Protein AF-A0A418IL84-F1 (afdb_monomer)

Solvent-accessible surface area (backbone atoms only — not comparable to full-atom values): 7976 Å² total; per-residue (Å²): 134,84,66,69,69,65,54,56,57,48,51,52,50,50,47,52,52,49,53,52,53,45,47,75,72,36,57,63,71,59,41,53,52,53,54,52,52,52,50,52,51,52,51,53,50,51,52,53,51,47,50,51,53,39,57,48,45,61,72,68,58,70,90,86,62,67,54,71,87,34,66,61,56,52,41,50,49,52,46,51,53,51,51,50,53,54,47,50,55,48,51,51,50,50,40,68,74,74,40,63,72,69,61,28,54,53,52,50,53,52,51,51,54,54,49,52,57,50,49,58,56,50,50,68,61,45,82,59,36,55,61,64,70,53,57,71,72,66,79,120

Secondary structure (DSSP, 8-state):
---HHHHHHHHHHHHHHHHHHHHHHS-HHHHHHHHHHHHHHHHHHHHHHHHHHHHHHHHH--TTS--SS-HHHHHHHHHHHHHHHHHHHHHHHHHHHH--THHHHHHHHHHHHHHHHHHHHHHHHHTT-THHHHHGGG--

Foldseek 3Di:
DPDPVVVVVVVVVVVVVVLVVCCVVDDLVVSLVVVVVVLVVVLVVQLVVLVVVLVVCLVPPDQPFDALPHSNVVSVLVSVVVNVVSVLVVQLVCLVSPPDDPVSVVSNVVSVVVVVVVVVVSVVSVVRGCPVVVVVVPPD

Structure (mmCIF, N/CA/C/O backbone):
data_AF-A0A418IL84-F1
#
_entry.id   AF-A0A418IL84-F1
#
loop_
_atom_site.group_PDB
_atom_site.id
_atom_site.type_symbol
_atom_site.label_atom_id
_atom_site.label_alt_id
_atom_site.label_comp_id
_atom_site.label_asym_id
_atom_site.label_entity_id
_atom_site.label_seq_id
_atom_site.pdbx_PDB_ins_code
_atom_site.Cartn_x
_atom_site.Cartn_y
_atom_site.Cartn_z
_atom_site.occupancy
_atom_site.B_iso_or_equiv
_atom_site.auth_seq_id
_atom_site.auth_comp_id
_atom_site.auth_asym_id
_atom_site.auth_atom_id
_atom_site.pdbx_PDB_model_num
ATOM 1 N N . MET A 1 1 ? 25.074 -20.571 20.897 1.00 36.19 1 MET A N 1
ATOM 2 C CA . MET A 1 1 ? 24.800 -19.418 20.010 1.00 36.19 1 MET A CA 1
ATOM 3 C C . MET A 1 1 ? 23.299 -19.147 20.048 1.00 36.19 1 MET A C 1
ATOM 5 O O . MET A 1 1 ? 22.545 -20.072 19.782 1.00 36.19 1 MET A O 1
ATOM 9 N N . LYS A 1 2 ? 22.850 -17.960 20.490 1.00 38.78 2 LYS A N 1
ATOM 10 C CA . LYS A 1 2 ? 21.417 -17.601 20.496 1.00 38.78 2 LYS A CA 1
ATOM 11 C C . LYS A 1 2 ? 20.989 -17.321 19.056 1.00 38.78 2 LYS A C 1
ATOM 13 O O . LYS A 1 2 ? 21.587 -16.461 18.418 1.00 38.78 2 LYS A O 1
ATOM 18 N N . ASN A 1 3 ? 20.002 -18.068 18.567 1.00 42.88 3 ASN A N 1
ATOM 19 C CA . ASN A 1 3 ? 19.430 -17.892 17.237 1.00 42.88 3 ASN A CA 1
ATOM 20 C C . ASN A 1 3 ? 18.850 -16.460 17.113 1.00 42.88 3 ASN A C 1
ATOM 22 O O . ASN A 1 3 ? 17.949 -16.123 17.889 1.00 42.88 3 ASN A O 1
ATOM 26 N N . PRO A 1 4 ? 19.358 -15.611 16.200 1.00 53.22 4 PRO A N 1
ATOM 27 C CA . PRO A 1 4 ? 18.881 -14.238 16.028 1.00 53.22 4 PRO A CA 1
ATOM 28 C C . PRO A 1 4 ? 17.426 -14.157 15.536 1.00 53.22 4 PRO A C 1
ATOM 30 O O . PRO A 1 4 ? 16.764 -13.150 15.780 1.00 53.22 4 PRO A O 1
ATOM 33 N N . GLU A 1 5 ? 16.882 -15.221 14.938 1.00 52.09 5 GLU A N 1
ATOM 34 C CA . GLU A 1 5 ? 15.497 -15.244 14.446 1.00 52.09 5 GLU A CA 1
ATOM 35 C C . GLU A 1 5 ? 14.453 -15.296 15.573 1.00 52.09 5 GLU A C 1
ATOM 37 O O . GLU A 1 5 ? 13.378 -14.708 15.463 1.00 52.09 5 GLU A O 1
ATOM 42 N N . ALA A 1 6 ? 14.785 -15.919 16.709 1.00 51.28 6 ALA A N 1
ATOM 43 C CA . ALA A 1 6 ? 13.884 -15.984 17.862 1.00 51.28 6 ALA A CA 1
ATOM 44 C C . ALA A 1 6 ? 13.701 -14.613 18.543 1.00 51.28 6 ALA A C 1
ATOM 46 O O . ALA A 1 6 ? 12.656 -14.343 19.135 1.00 51.28 6 ALA A O 1
ATOM 47 N N . ASN A 1 7 ? 14.704 -13.735 18.443 1.00 49.62 7 ASN A N 1
ATOM 48 C CA . ASN A 1 7 ? 14.674 -12.399 19.038 1.00 49.62 7 ASN A CA 1
ATOM 49 C C . ASN A 1 7 ? 13.747 -11.447 18.267 1.00 49.62 7 ASN A C 1
ATOM 51 O O . ASN A 1 7 ? 13.010 -10.682 18.886 1.00 49.62 7 ASN A O 1
ATOM 55 N N . ASN A 1 8 ? 13.734 -11.528 16.932 1.00 54.75 8 ASN A N 1
ATOM 56 C CA . ASN A 1 8 ? 12.923 -10.648 16.083 1.00 54.75 8 ASN A CA 1
ATOM 57 C C . ASN A 1 8 ? 11.421 -10.889 16.263 1.00 54.75 8 ASN A C 1
ATOM 59 O O . ASN A 1 8 ? 10.659 -9.935 16.396 1.00 54.75 8 ASN A O 1
ATOM 63 N N . ASN A 1 9 ? 10.994 -12.152 16.356 1.00 54.34 9 ASN A N 1
ATOM 64 C CA . ASN A 1 9 ? 9.588 -12.473 16.618 1.00 54.34 9 ASN A CA 1
ATOM 65 C C . ASN A 1 9 ? 9.162 -12.036 18.024 1.00 54.34 9 ASN A C 1
ATOM 67 O O . ASN A 1 9 ? 8.069 -11.504 18.203 1.00 54.34 9 ASN A O 1
ATOM 71 N N . PHE A 1 10 ? 10.037 -12.188 19.021 1.00 56.00 10 PHE A N 1
ATOM 72 C CA . PHE A 1 10 ? 9.742 -11.770 20.390 1.00 56.00 10 PHE A CA 1
ATOM 73 C C . PHE A 1 10 ? 9.667 -10.243 20.527 1.00 56.00 10 PHE A C 1
ATOM 75 O O . PHE A 1 10 ? 8.778 -9.736 21.198 1.00 56.00 10 PHE A O 1
ATOM 82 N N . THR A 1 11 ? 10.534 -9.487 19.849 1.00 60.97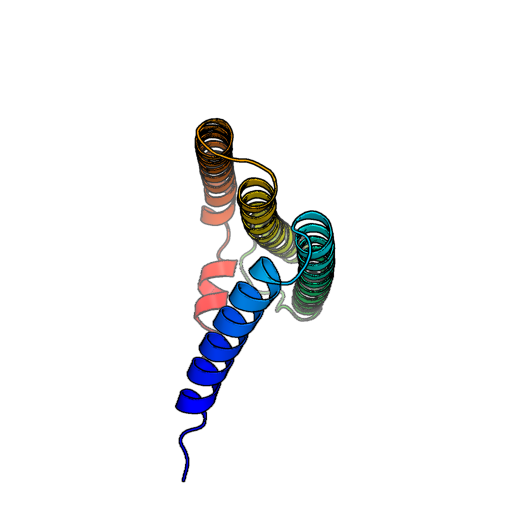 11 THR A N 1
ATOM 83 C CA . THR A 1 11 ? 10.466 -8.013 19.830 1.00 60.97 11 THR A CA 1
ATOM 84 C C . THR A 1 11 ? 9.261 -7.488 19.052 1.00 60.97 11 THR A C 1
ATOM 86 O O . THR A 1 11 ? 8.657 -6.503 19.476 1.00 60.97 11 THR A O 1
ATOM 89 N N . LEU A 1 12 ? 8.840 -8.154 17.972 1.00 56.94 12 LEU A N 1
ATOM 90 C CA . LEU A 1 12 ? 7.595 -7.836 17.260 1.00 56.94 12 LEU A CA 1
ATOM 91 C C . LEU A 1 12 ? 6.358 -8.072 18.135 1.00 56.94 12 LEU A C 1
ATOM 93 O O . LEU A 1 12 ? 5.469 -7.226 18.191 1.00 56.94 12 LEU A O 1
ATOM 97 N N . VAL A 1 13 ? 6.323 -9.184 18.871 1.00 60.34 13 VAL A N 1
ATOM 98 C CA . VAL A 1 13 ? 5.230 -9.506 19.801 1.00 60.34 13 VAL A CA 1
ATOM 99 C C . VAL A 1 13 ? 5.231 -8.557 21.004 1.00 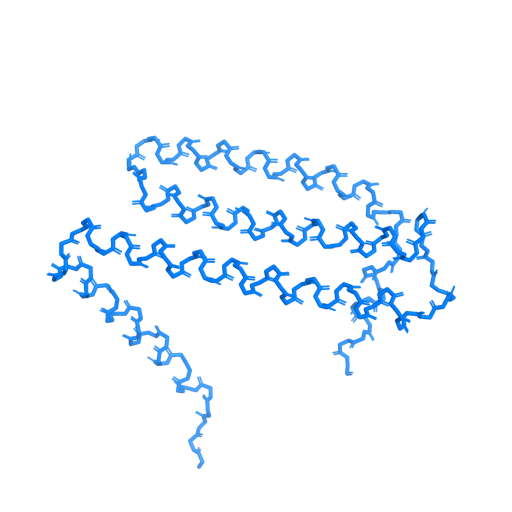60.34 13 VAL A C 1
ATOM 101 O O . VAL A 1 13 ? 4.199 -7.999 21.360 1.00 60.34 13 VAL A O 1
ATOM 104 N N . VAL A 1 14 ? 6.392 -8.292 21.604 1.00 64.50 14 VAL A N 1
ATOM 105 C CA . VAL A 1 14 ? 6.512 -7.363 22.738 1.00 64.50 14 VAL A CA 1
ATOM 106 C C . VAL A 1 14 ? 6.165 -5.935 22.323 1.00 64.50 14 VAL A C 1
ATOM 108 O O . VAL A 1 14 ? 5.471 -5.248 23.067 1.00 64.50 14 VAL A O 1
ATOM 111 N N . SER A 1 15 ? 6.582 -5.480 21.140 1.00 61.56 15 SER A N 1
ATOM 112 C CA . SER A 1 15 ? 6.215 -4.148 20.648 1.00 61.56 15 SER A CA 1
ATOM 113 C C . SER A 1 15 ? 4.718 -4.050 20.368 1.00 61.56 15 SER A C 1
ATOM 115 O O . SER A 1 15 ? 4.100 -3.097 20.826 1.00 61.56 15 SER A O 1
ATOM 117 N N . SER A 1 16 ? 4.102 -5.045 19.724 1.00 59.81 16 SER A N 1
ATOM 118 C CA . SER A 1 16 ? 2.651 -5.048 19.473 1.00 59.81 16 SER A CA 1
ATOM 119 C C . SER A 1 16 ? 1.820 -5.095 20.762 1.00 59.81 16 SER A C 1
ATOM 121 O O . SER A 1 16 ? 0.861 -4.335 20.881 1.00 59.81 16 SER A O 1
ATOM 123 N N . ILE A 1 17 ? 2.232 -5.873 21.769 1.00 61.34 17 ILE A N 1
ATOM 124 C CA . ILE A 1 17 ? 1.609 -5.867 23.106 1.00 61.34 17 ILE A CA 1
ATOM 125 C C . ILE A 1 17 ? 1.806 -4.511 23.794 1.00 61.34 17 ILE A C 1
ATOM 127 O O . ILE A 1 17 ? 0.868 -3.966 24.368 1.00 61.34 17 ILE A O 1
ATOM 131 N N . THR A 1 18 ? 3.001 -3.923 23.700 1.00 62.06 18 THR A N 1
ATOM 132 C CA . THR A 1 18 ? 3.285 -2.608 24.292 1.00 62.06 18 THR A CA 1
ATOM 133 C C . THR A 1 18 ? 2.448 -1.514 23.632 1.00 62.06 18 THR A C 1
ATOM 135 O O . THR A 1 18 ? 1.900 -0.677 24.336 1.00 62.06 18 THR A O 1
ATOM 138 N N . PHE A 1 19 ? 2.279 -1.541 22.306 1.00 62.00 19 PHE A N 1
ATOM 139 C CA . PHE A 1 19 ? 1.423 -0.604 21.572 1.00 62.00 19 PHE A CA 1
ATOM 140 C C . PHE A 1 19 ? -0.066 -0.797 21.869 1.00 62.00 19 PHE A C 1
ATOM 142 O O . PHE A 1 19 ? -0.792 0.195 21.903 1.00 62.00 19 PHE A O 1
ATOM 149 N N . ALA A 1 20 ? -0.514 -2.033 22.102 1.00 62.53 20 ALA A N 1
ATOM 150 C CA . ALA A 1 20 ? -1.882 -2.315 22.527 1.00 62.53 20 ALA A CA 1
ATOM 151 C C . ALA A 1 20 ? -2.147 -1.770 23.939 1.00 62.53 20 ALA A C 1
ATOM 153 O O . ALA A 1 20 ? -3.127 -1.067 24.152 1.00 62.53 20 ALA A O 1
ATOM 154 N N . ILE A 1 21 ? -1.223 -1.991 24.879 1.00 60.09 21 ILE A N 1
ATOM 155 C CA . ILE A 1 21 ? -1.320 -1.453 26.244 1.00 60.09 21 ILE A CA 1
ATOM 156 C C . ILE A 1 21 ? -1.230 0.081 26.238 1.00 60.09 21 ILE A C 1
ATOM 158 O O . ILE A 1 21 ? -1.973 0.750 26.952 1.00 60.09 21 ILE A O 1
ATOM 162 N N . LEU A 1 22 ? -0.364 0.667 25.403 1.00 58.41 22 LEU A N 1
ATOM 163 C CA . LEU A 1 22 ? -0.285 2.121 25.251 1.00 58.41 22 LEU A CA 1
ATOM 164 C C . LEU A 1 22 ? -1.589 2.703 24.689 1.00 58.41 22 LEU A C 1
ATOM 166 O O . LEU A 1 22 ? -1.943 3.812 25.063 1.00 58.41 22 LEU A O 1
ATOM 170 N N . SER A 1 23 ? -2.301 1.969 23.828 1.00 58.78 23 SER A N 1
ATOM 171 C CA . SER A 1 23 ? -3.613 2.378 23.305 1.00 58.78 23 SER A CA 1
ATOM 172 C C . SER A 1 23 ? -4.689 2.465 24.384 1.00 58.78 23 SER A C 1
ATOM 174 O O . SER A 1 23 ? -5.609 3.264 24.234 1.00 58.78 23 SER A O 1
ATOM 176 N N . ASP A 1 24 ? -4.592 1.649 25.435 1.00 61.66 24 ASP A N 1
ATOM 177 C CA . ASP A 1 24 ? -5.544 1.660 26.552 1.00 61.66 24 ASP A CA 1
ATOM 178 C C . ASP A 1 24 ? -5.197 2.727 27.605 1.00 61.66 24 ASP A C 1
ATOM 180 O O . ASP A 1 24 ? -6.079 3.213 28.311 1.00 61.66 24 ASP A O 1
ATOM 184 N N . ILE A 1 25 ? -3.919 3.108 27.719 1.00 61.25 25 ILE A N 1
ATOM 185 C CA . ILE A 1 25 ? -3.433 4.097 28.702 1.00 61.25 25 ILE A CA 1
ATOM 186 C C . ILE A 1 25 ? -3.465 5.524 28.141 1.00 61.25 25 ILE A C 1
ATOM 188 O O . ILE A 1 25 ? -3.708 6.487 28.870 1.00 61.25 25 ILE A O 1
ATOM 192 N N . VAL A 1 26 ? -3.170 5.678 26.852 1.00 60.03 26 VAL A N 1
ATOM 193 C CA . VAL A 1 26 ? -3.139 6.971 26.169 1.00 60.03 26 VAL A CA 1
ATOM 194 C C . VAL A 1 26 ? -4.538 7.287 25.668 1.00 60.03 26 VAL A C 1
ATOM 196 O O . VAL A 1 26 ? -5.196 6.434 25.081 1.00 60.03 26 VAL A O 1
ATOM 199 N N . ASP A 1 27 ? -4.979 8.534 25.860 1.00 73.12 27 ASP A N 1
ATOM 200 C CA . ASP A 1 27 ? -6.235 9.022 25.291 1.00 73.12 27 ASP A CA 1
ATOM 201 C C . ASP A 1 2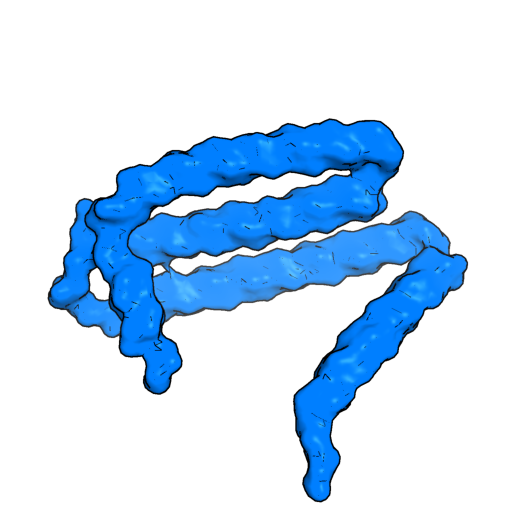7 ? -6.335 8.598 23.817 1.00 73.12 27 ASP A C 1
ATOM 203 O O . ASP A 1 27 ? -5.423 8.863 23.023 1.00 73.12 27 ASP A O 1
ATOM 207 N N . LYS A 1 28 ? -7.439 7.932 23.459 1.00 71.38 28 LYS A N 1
ATOM 208 C CA . LYS A 1 28 ? -7.687 7.384 22.120 1.00 71.38 28 LYS A CA 1
ATOM 209 C C . LYS A 1 28 ? -7.383 8.410 21.025 1.00 71.38 28 LYS A C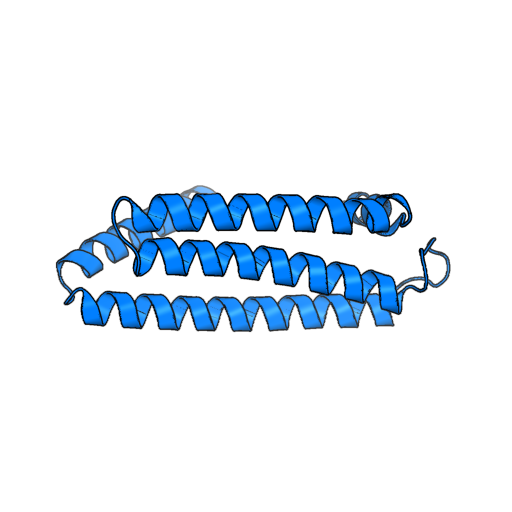 1
ATOM 211 O O . LYS A 1 28 ? -6.838 8.059 19.983 1.00 71.38 28 LYS A O 1
ATOM 216 N N . GLN A 1 29 ? -7.654 9.692 21.270 1.00 74.56 29 GLN A N 1
ATOM 217 C CA . GLN A 1 29 ? -7.376 10.758 20.315 1.00 74.56 29 GLN A CA 1
ATOM 218 C C . GLN A 1 29 ? -5.873 11.029 20.126 1.00 74.56 29 GLN A C 1
ATOM 220 O O . GLN A 1 29 ? -5.430 11.321 19.013 1.00 74.56 29 GLN A O 1
ATOM 225 N N . ILE A 1 30 ? -5.079 10.953 21.195 1.00 78.88 30 ILE A N 1
ATOM 226 C CA . ILE A 1 30 ? -3.621 11.125 21.153 1.00 78.88 30 ILE A CA 1
ATOM 227 C C . ILE A 1 30 ? -2.976 9.897 20.507 1.00 78.88 30 ILE A C 1
ATOM 229 O O . ILE A 1 30 ? -2.121 10.049 19.634 1.00 78.88 30 ILE A O 1
ATOM 233 N N . TYR A 1 31 ? -3.433 8.697 20.869 1.00 77.31 31 TYR A N 1
ATOM 234 C CA . TYR A 1 31 ? -2.956 7.447 20.284 1.00 77.31 31 TYR A CA 1
ATOM 235 C C . TYR A 1 31 ? -3.156 7.424 18.763 1.00 77.31 31 TYR A C 1
ATOM 237 O O . TYR A 1 31 ? -2.196 7.230 18.018 1.00 77.31 31 TYR A O 1
ATOM 245 N N . THR A 1 32 ? -4.366 7.735 18.284 1.00 79.88 32 THR A N 1
ATOM 246 C CA . THR A 1 32 ? -4.665 7.817 16.847 1.00 79.88 32 THR A CA 1
ATOM 247 C C . THR A 1 32 ? -3.779 8.837 16.126 1.00 79.88 32 THR A C 1
ATOM 249 O O . THR A 1 32 ? -3.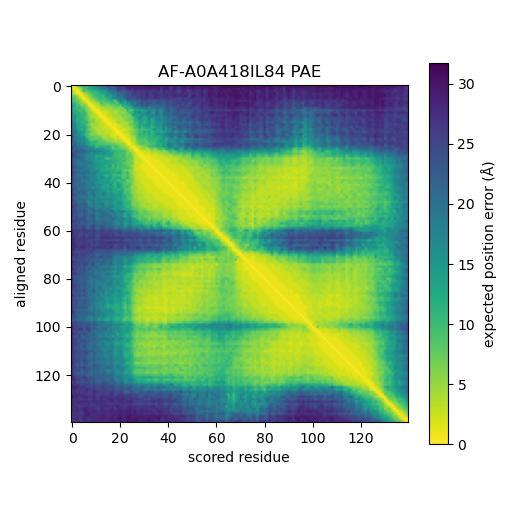291 8.563 15.033 1.00 79.88 32 THR A O 1
ATOM 252 N N . LYS A 1 33 ? -3.504 10.001 16.732 1.00 83.31 33 LYS A N 1
ATOM 253 C CA . LYS A 1 33 ? -2.609 11.015 16.141 1.00 83.31 33 LYS A CA 1
ATOM 254 C C . LYS A 1 33 ? -1.171 10.511 16.002 1.00 83.31 33 LYS A C 1
ATOM 256 O O . LYS A 1 33 ? -0.558 10.728 14.958 1.00 83.31 33 LYS A O 1
ATOM 261 N N . ILE A 1 34 ? -0.643 9.836 17.025 1.00 86.06 34 ILE A N 1
ATOM 262 C CA . ILE A 1 34 ? 0.708 9.256 17.000 1.00 86.06 34 ILE A CA 1
ATOM 263 C C . ILE A 1 34 ? 0.790 8.157 15.937 1.00 86.06 34 ILE A C 1
ATOM 265 O O . ILE A 1 34 ? 1.713 8.156 15.125 1.00 86.06 34 ILE A O 1
ATOM 269 N N . LEU A 1 35 ? -0.199 7.263 15.899 1.00 83.88 35 LEU A N 1
ATOM 270 C CA . LEU A 1 35 ? -0.267 6.167 14.935 1.00 83.88 35 LEU A CA 1
ATOM 271 C C . LEU A 1 35 ? -0.298 6.695 13.488 1.00 83.88 35 LEU A C 1
ATOM 273 O O . LEU A 1 35 ? 0.457 6.229 12.636 1.00 83.88 35 LEU A O 1
ATOM 277 N N . THR A 1 36 ? -1.099 7.731 13.225 1.00 87.25 36 THR A N 1
ATOM 278 C CA . THR A 1 36 ? -1.156 8.404 11.920 1.00 87.25 36 THR A CA 1
ATOM 279 C C . THR A 1 36 ? 0.174 9.057 11.546 1.00 87.25 36 THR A C 1
ATOM 281 O O . THR A 1 36 ? 0.617 8.926 10.405 1.00 87.25 36 THR A O 1
ATOM 284 N N . ALA A 1 37 ? 0.854 9.716 12.488 1.00 87.69 37 ALA A N 1
ATOM 285 C CA . ALA A 1 37 ? 2.167 10.310 12.234 1.00 87.69 37 ALA A CA 1
ATOM 286 C C . ALA A 1 37 ? 3.222 9.249 11.871 1.00 87.69 37 ALA A C 1
ATOM 288 O O . ALA A 1 37 ? 3.993 9.443 10.929 1.00 87.69 37 ALA A O 1
ATOM 289 N N . ILE A 1 38 ? 3.218 8.107 12.568 1.00 88.75 38 ILE A N 1
ATOM 290 C CA . ILE A 1 38 ? 4.090 6.968 12.255 1.00 88.75 38 ILE A CA 1
ATOM 291 C C . ILE A 1 38 ? 3.785 6.442 10.850 1.00 88.75 38 ILE A C 1
ATOM 293 O O . ILE A 1 38 ? 4.709 6.245 10.063 1.00 88.75 38 ILE A O 1
ATOM 297 N N . MET A 1 39 ? 2.509 6.269 10.498 1.00 88.50 39 MET A N 1
ATOM 298 C CA . MET A 1 39 ? 2.134 5.760 9.179 1.00 88.50 39 MET A CA 1
ATOM 299 C C . MET A 1 39 ? 2.563 6.698 8.045 1.00 88.50 39 MET A C 1
ATOM 301 O O . MET A 1 39 ? 3.074 6.241 7.023 1.00 88.50 39 MET A O 1
ATOM 305 N N . ILE A 1 40 ? 2.427 8.014 8.234 1.00 88.88 40 ILE A N 1
ATOM 306 C CA . ILE A 1 40 ? 2.908 9.014 7.269 1.00 88.88 40 ILE A CA 1
ATOM 307 C C . ILE A 1 40 ? 4.430 8.912 7.099 1.00 88.88 40 ILE A C 1
ATOM 309 O O . ILE A 1 40 ? 4.922 8.926 5.971 1.00 88.88 40 ILE A O 1
ATOM 313 N N . LEU A 1 41 ? 5.186 8.760 8.192 1.00 89.81 41 LEU A N 1
ATOM 314 C CA . LEU A 1 41 ? 6.638 8.572 8.123 1.00 89.81 41 LEU A CA 1
ATOM 315 C C . LEU A 1 41 ? 7.019 7.295 7.364 1.00 89.81 41 LEU A C 1
ATOM 317 O O . LEU A 1 41 ? 7.916 7.331 6.519 1.00 89.81 41 LEU A O 1
ATOM 321 N N . VAL A 1 42 ? 6.322 6.186 7.622 1.00 87.81 42 VAL A N 1
ATOM 322 C CA . VAL A 1 42 ? 6.534 4.913 6.917 1.00 87.81 42 VAL A CA 1
ATOM 323 C C . VAL A 1 42 ? 6.244 5.066 5.423 1.00 87.81 42 VAL A C 1
ATOM 325 O O . VAL A 1 42 ? 7.059 4.645 4.603 1.00 87.81 42 VAL A O 1
ATOM 328 N N . LEU A 1 43 ? 5.145 5.728 5.053 1.0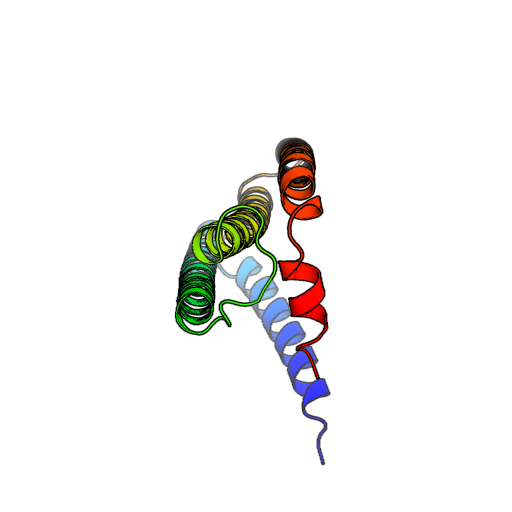0 87.44 43 LEU A N 1
ATOM 329 C CA . LEU A 1 43 ? 4.804 6.016 3.657 1.00 87.44 43 LEU A CA 1
ATOM 330 C C . LEU A 1 43 ? 5.896 6.821 2.952 1.00 87.44 43 LEU A C 1
ATOM 332 O O . LEU A 1 43 ? 6.346 6.432 1.875 1.00 87.44 43 LEU A O 1
ATOM 336 N N . ILE A 1 44 ? 6.362 7.911 3.569 1.00 87.44 44 ILE A N 1
ATOM 337 C CA . ILE A 1 44 ? 7.432 8.749 3.010 1.00 87.44 44 ILE A CA 1
ATOM 338 C C . ILE A 1 44 ? 8.702 7.918 2.802 1.00 87.44 44 ILE A C 1
ATOM 340 O O . ILE A 1 44 ? 9.309 7.966 1.730 1.00 87.44 44 ILE A O 1
ATOM 344 N N . PHE A 1 45 ? 9.090 7.122 3.799 1.00 87.81 45 PHE A N 1
ATOM 345 C CA . PHE A 1 45 ? 10.269 6.264 3.715 1.00 87.81 45 PHE A CA 1
ATOM 346 C C . PHE A 1 45 ? 10.171 5.258 2.560 1.00 87.81 45 PHE A C 1
ATOM 348 O O . PHE A 1 45 ? 11.111 5.125 1.772 1.00 87.81 45 PHE A O 1
ATOM 355 N N . VAL A 1 46 ? 9.027 4.583 2.425 1.00 86.31 46 VAL A N 1
ATOM 356 C CA . VAL A 1 46 ? 8.792 3.597 1.364 1.00 86.31 46 VAL A CA 1
ATOM 357 C C . VAL A 1 46 ? 8.810 4.246 -0.021 1.00 86.31 46 VAL A C 1
ATOM 359 O O . VAL A 1 46 ? 9.445 3.711 -0.931 1.00 86.31 46 VAL A O 1
ATOM 362 N N . ILE A 1 47 ? 8.191 5.421 -0.182 1.00 86.50 47 ILE A N 1
ATOM 363 C CA . ILE A 1 47 ? 8.205 6.168 -1.448 1.00 86.50 47 ILE A CA 1
ATOM 364 C C . ILE A 1 47 ? 9.641 6.529 -1.840 1.00 86.50 47 ILE A C 1
ATOM 366 O O . ILE A 1 47 ? 10.049 6.273 -2.972 1.00 86.50 47 ILE A O 1
ATOM 370 N N . ILE A 1 48 ? 10.437 7.068 -0.908 1.00 85.94 48 ILE A N 1
ATOM 371 C CA . ILE A 1 48 ? 11.838 7.432 -1.172 1.00 85.94 48 ILE A CA 1
ATOM 372 C C . ILE A 1 48 ? 12.665 6.195 -1.537 1.00 85.94 48 ILE A C 1
ATOM 374 O O . ILE A 1 48 ? 13.467 6.244 -2.473 1.00 85.94 48 ILE A O 1
ATOM 378 N N . ARG A 1 49 ? 12.481 5.081 -0.817 1.00 82.50 49 ARG A N 1
ATOM 379 C CA . ARG A 1 49 ? 13.183 3.820 -1.088 1.00 82.50 49 ARG A CA 1
ATOM 380 C C . ARG A 1 49 ? 12.870 3.299 -2.492 1.00 82.50 49 ARG A C 1
ATOM 382 O O . ARG A 1 49 ? 13.802 3.006 -3.238 1.00 82.50 49 ARG A O 1
ATOM 389 N N . ASN A 1 50 ? 11.592 3.242 -2.868 1.00 82.00 50 ASN A N 1
ATOM 390 C CA . ASN A 1 50 ? 11.177 2.790 -4.197 1.00 82.00 50 ASN A CA 1
ATOM 391 C C . ASN A 1 50 ? 11.630 3.738 -5.303 1.00 82.00 50 ASN A C 1
ATOM 393 O O . ASN A 1 50 ? 12.032 3.280 -6.370 1.00 82.00 50 ASN A O 1
ATOM 397 N N . LEU A 1 51 ? 11.629 5.048 -5.054 1.00 84.81 51 LEU A N 1
ATOM 398 C CA . LEU A 1 51 ? 12.130 6.025 -6.015 1.00 84.81 51 LEU A CA 1
ATOM 399 C C . LEU A 1 51 ? 13.626 5.815 -6.281 1.00 84.81 51 LEU A C 1
ATOM 401 O O . LEU A 1 51 ? 14.049 5.789 -7.434 1.00 84.81 51 LEU A O 1
ATOM 405 N N . LYS A 1 52 ? 14.428 5.611 -5.225 1.00 80.25 52 LYS A N 1
ATOM 406 C CA . LYS A 1 52 ? 15.857 5.294 -5.363 1.00 80.25 52 LYS A CA 1
ATOM 407 C C . LYS A 1 52 ? 16.080 3.999 -6.141 1.00 80.25 52 LYS A C 1
ATOM 409 O O . LYS A 1 52 ? 16.925 3.986 -7.029 1.00 80.25 52 LYS A O 1
ATOM 414 N N . PHE A 1 53 ? 15.321 2.948 -5.831 1.00 78.12 53 PHE A N 1
ATOM 415 C CA . PHE A 1 53 ? 15.394 1.667 -6.538 1.00 78.12 53 PHE A CA 1
ATOM 416 C C . PHE A 1 53 ? 15.094 1.824 -8.035 1.00 78.12 53 PHE A C 1
ATOM 418 O O . PHE A 1 53 ? 15.876 1.380 -8.871 1.00 78.12 53 PHE A O 1
ATOM 425 N N . THR A 1 54 ? 14.012 2.534 -8.359 1.00 79.44 54 THR A N 1
ATOM 426 C CA . THR A 1 54 ? 13.562 2.782 -9.737 1.00 79.44 54 THR A CA 1
ATOM 427 C C . THR A 1 54 ? 14.605 3.573 -10.527 1.00 79.44 54 THR A C 1
ATOM 429 O O . THR A 1 54 ? 14.974 3.197 -11.633 1.00 79.44 54 THR A O 1
ATOM 432 N N . LEU A 1 55 ? 15.132 4.659 -9.950 1.00 79.06 55 LEU A N 1
ATOM 433 C CA . LEU A 1 55 ? 16.159 5.480 -10.598 1.00 79.06 55 LEU A CA 1
ATOM 434 C C . LEU A 1 55 ? 17.480 4.729 -10.793 1.00 79.06 55 LEU A C 1
ATOM 436 O O . LEU A 1 55 ? 18.174 4.973 -11.779 1.00 79.06 55 LEU A O 1
ATOM 440 N N . TYR A 1 56 ? 17.833 3.849 -9.855 1.00 78.44 56 TYR A N 1
ATOM 441 C CA . TYR A 1 56 ? 19.027 3.019 -9.957 1.00 78.44 56 TYR A CA 1
ATOM 442 C C . TYR A 1 56 ? 18.927 2.049 -11.135 1.00 78.44 56 TYR A C 1
ATOM 444 O O . TYR A 1 56 ? 19.829 2.034 -11.970 1.00 78.44 56 TYR A O 1
ATOM 452 N N . HIS A 1 57 ? 17.813 1.322 -11.246 1.00 73.25 57 HIS A N 1
ATOM 453 C CA . HIS A 1 57 ? 17.604 0.366 -12.333 1.00 73.25 57 HIS A CA 1
ATOM 454 C C . HIS A 1 57 ? 17.542 1.074 -13.685 1.00 73.25 57 HIS A C 1
ATOM 456 O O . HIS A 1 57 ? 18.351 0.781 -14.549 1.00 73.25 57 HIS A O 1
ATOM 462 N N . ILE A 1 58 ? 16.767 2.158 -13.833 1.00 75.56 58 ILE A N 1
ATOM 463 C CA .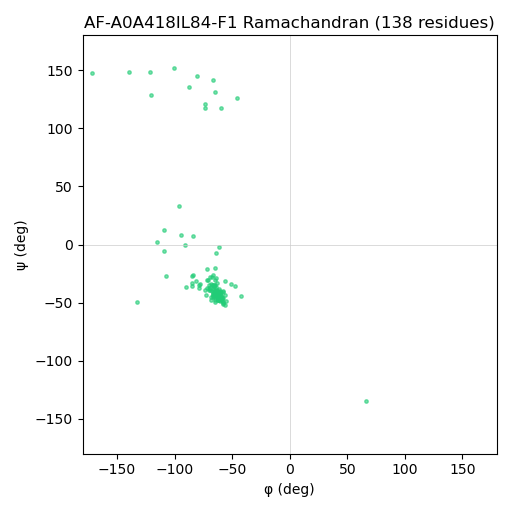 ILE A 1 58 ? 16.741 2.953 -15.082 1.00 75.56 58 ILE A CA 1
ATOM 464 C C . ILE A 1 58 ? 18.147 3.358 -15.569 1.00 75.56 58 ILE A C 1
ATOM 466 O O . ILE A 1 58 ? 18.369 3.476 -16.773 1.00 75.56 58 ILE A O 1
ATOM 470 N N . LYS A 1 59 ? 19.083 3.624 -14.649 1.00 74.06 59 LYS A N 1
ATOM 471 C CA . LYS A 1 59 ? 20.440 4.072 -14.983 1.00 74.06 59 LYS A CA 1
ATOM 472 C C . LYS A 1 59 ? 21.404 2.922 -15.292 1.00 74.06 59 LYS A C 1
ATOM 474 O O . LYS A 1 59 ? 22.317 3.121 -16.091 1.00 74.06 59 LYS A O 1
ATOM 479 N N . ASN A 1 60 ? 21.233 1.779 -14.636 1.00 72.75 60 ASN A N 1
ATOM 480 C CA . ASN A 1 60 ? 22.191 0.677 -14.668 1.00 72.75 60 ASN A CA 1
ATOM 481 C C . ASN A 1 60 ? 21.697 -0.542 -15.459 1.00 72.75 60 ASN A C 1
ATOM 483 O O . ASN A 1 60 ? 22.474 -1.477 -15.648 1.00 72.75 60 ASN A O 1
ATOM 487 N N . GLU A 1 61 ? 2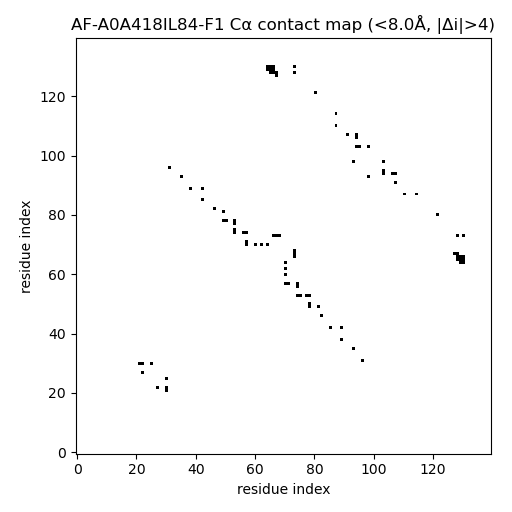0.448 -0.537 -15.925 1.00 68.56 61 GLU A N 1
ATOM 488 C CA . GLU A 1 61 ? 19.884 -1.666 -16.650 1.00 68.56 61 GLU A CA 1
ATOM 489 C C . GLU A 1 61 ? 20.566 -1.893 -18.003 1.00 68.56 61 GLU A C 1
ATOM 491 O O . GLU A 1 61 ? 20.889 -0.957 -18.743 1.00 68.56 61 GLU A O 1
ATOM 496 N N . ASN A 1 62 ? 20.752 -3.165 -18.348 1.00 59.81 62 ASN A N 1
ATOM 497 C CA . ASN A 1 62 ? 21.334 -3.575 -19.618 1.00 59.81 62 ASN A CA 1
ATOM 498 C C . ASN A 1 62 ? 20.399 -3.168 -20.779 1.00 59.81 62 ASN A C 1
ATOM 500 O O . ASN A 1 62 ? 19.219 -3.485 -20.731 1.00 59.81 62 ASN A O 1
ATOM 504 N N . PRO A 1 63 ? 20.868 -2.521 -21.859 1.00 60.28 63 PRO A N 1
ATOM 505 C CA . PRO A 1 63 ? 20.012 -2.143 -22.991 1.00 60.28 63 PRO A CA 1
ATOM 506 C C . PRO A 1 63 ? 19.390 -3.324 -23.762 1.00 60.28 63 PRO A C 1
ATOM 508 O O . PRO A 1 63 ? 18.569 -3.094 -24.644 1.00 60.28 63 PRO A O 1
ATOM 511 N N . ASN A 1 64 ? 19.781 -4.568 -23.464 1.00 59.84 64 ASN A N 1
ATOM 512 C CA . ASN A 1 64 ? 19.388 -5.766 -24.214 1.00 59.84 64 ASN A CA 1
ATOM 513 C C . ASN A 1 64 ? 18.160 -6.521 -23.656 1.00 59.84 64 ASN A C 1
ATOM 515 O O . ASN A 1 64 ? 17.867 -7.625 -24.106 1.00 59.84 64 ASN A O 1
ATOM 519 N N . ILE A 1 65 ? 17.465 -5.965 -22.664 1.00 63.50 65 ILE A N 1
ATOM 520 C CA . ILE A 1 65 ? 16.212 -6.523 -22.117 1.00 63.50 65 ILE A CA 1
ATOM 521 C C . ILE A 1 65 ? 15.020 -6.157 -22.995 1.00 63.50 65 ILE A C 1
ATOM 523 O O . ILE A 1 65 ? 14.914 -5.047 -23.522 1.00 63.50 65 ILE A O 1
ATOM 527 N N . GLN A 1 66 ? 14.080 -7.090 -23.082 1.00 55.75 66 GLN A N 1
ATOM 528 C CA . GLN A 1 66 ? 12.811 -6.900 -23.761 1.00 55.75 66 GLN A CA 1
ATOM 529 C C . GLN A 1 66 ? 11.903 -5.990 -22.923 1.00 55.75 66 GLN A C 1
ATOM 531 O O . GLN A 1 66 ? 11.550 -6.302 -21.788 1.00 55.75 66 GLN A O 1
ATOM 536 N N . THR A 1 67 ? 11.552 -4.839 -23.493 1.00 57.84 67 THR A N 1
ATOM 537 C CA . THR A 1 67 ? 10.719 -3.807 -22.859 1.00 57.84 67 THR A CA 1
ATOM 538 C C . THR A 1 67 ? 9.484 -3.565 -23.712 1.00 57.84 67 THR A C 1
ATOM 540 O O . THR A 1 67 ? 9.532 -3.728 -24.933 1.00 57.84 67 THR A O 1
ATOM 543 N N . PHE A 1 68 ? 8.365 -3.206 -23.089 1.00 50.03 68 PHE A N 1
ATOM 544 C CA . PHE A 1 68 ? 7.104 -3.005 -23.804 1.00 50.03 68 PHE A CA 1
ATOM 545 C C . PHE A 1 68 ? 7.061 -1.659 -24.521 1.00 50.03 68 PHE A C 1
ATOM 547 O O . PHE A 1 68 ? 6.497 -1.552 -25.611 1.00 50.03 68 PHE A O 1
ATOM 554 N N . ILE A 1 69 ? 7.680 -0.630 -23.934 1.00 60.75 69 ILE A N 1
ATOM 555 C CA . ILE A 1 69 ? 7.806 0.690 -24.565 1.00 60.75 69 ILE A CA 1
ATOM 556 C C . ILE A 1 69 ? 9.245 1.204 -24.466 1.00 60.75 69 ILE A C 1
ATOM 558 O O . ILE A 1 69 ? 9.813 1.669 -25.453 1.00 60.75 69 ILE A O 1
ATOM 562 N N . SER A 1 70 ? 9.838 1.159 -23.273 1.00 67.88 70 SER A N 1
ATOM 563 C CA . SER A 1 70 ? 11.232 1.530 -23.016 1.00 67.88 70 SER A CA 1
ATOM 564 C C . SER A 1 70 ? 11.581 1.146 -21.583 1.00 67.88 70 SER A C 1
ATOM 566 O O . SER A 1 70 ? 10.737 1.320 -20.705 1.00 67.88 70 SER A O 1
ATOM 568 N N . VAL A 1 71 ? 12.837 0.765 -21.314 1.00 69.12 71 VAL A N 1
ATOM 569 C CA . VAL A 1 71 ? 13.374 0.503 -19.957 1.00 69.12 71 VAL A CA 1
ATOM 570 C C . VAL A 1 71 ? 12.900 1.561 -18.959 1.00 69.12 71 VAL A C 1
ATOM 572 O O . VAL A 1 71 ? 12.414 1.254 -17.876 1.00 69.12 71 VAL A O 1
ATOM 575 N N . LYS A 1 72 ? 12.950 2.838 -19.354 1.00 72.88 72 LYS A N 1
ATOM 576 C CA . LYS A 1 72 ? 12.520 3.947 -18.500 1.00 72.88 72 LYS A CA 1
ATOM 577 C C . LYS A 1 72 ? 11.034 3.870 -18.141 1.00 72.88 72 LYS A C 1
ATOM 579 O O . LYS A 1 72 ? 10.687 4.070 -16.983 1.00 72.88 72 LYS A O 1
ATOM 584 N N . ILE A 1 73 ? 10.167 3.645 -19.126 1.00 72.12 73 ILE A N 1
ATOM 585 C CA . ILE A 1 73 ? 8.706 3.674 -18.956 1.00 72.12 73 ILE A CA 1
ATOM 586 C C . ILE A 1 73 ? 8.241 2.474 -18.137 1.00 72.12 73 ILE A C 1
ATOM 588 O O . ILE A 1 73 ? 7.399 2.636 -17.257 1.00 72.12 73 ILE A O 1
ATOM 592 N N . ASP A 1 74 ? 8.843 1.314 -18.358 1.00 70.81 74 ASP A N 1
ATOM 593 C CA . ASP A 1 74 ? 8.445 0.095 -17.672 1.00 70.81 74 ASP A CA 1
ATOM 594 C C . ASP A 1 74 ? 8.873 0.118 -16.187 1.00 70.81 74 ASP A C 1
ATOM 596 O O . ASP A 1 74 ? 8.082 -0.233 -15.313 1.00 70.81 74 ASP A O 1
ATOM 600 N N . TYR A 1 75 ? 10.049 0.670 -15.851 1.00 76.94 75 TYR A N 1
ATOM 601 C CA . TYR A 1 75 ? 10.416 0.927 -14.447 1.00 76.94 75 TYR A CA 1
ATOM 602 C C . TYR A 1 75 ? 9.528 1.985 -13.780 1.00 76.94 75 TYR A C 1
ATOM 604 O O . TYR A 1 75 ? 9.199 1.861 -12.599 1.00 76.94 75 TYR A O 1
ATOM 612 N N . TRP A 1 76 ? 9.092 3.017 -14.511 1.00 79.75 76 TRP A N 1
ATOM 613 C CA . TRP A 1 76 ? 8.091 3.957 -13.989 1.00 79.75 76 TRP A CA 1
ATOM 614 C C . TRP A 1 76 ? 6.745 3.276 -13.734 1.00 79.75 76 TRP A C 1
ATOM 616 O O . TRP A 1 76 ? 6.090 3.589 -12.739 1.00 79.75 76 TRP A O 1
ATOM 626 N N . LEU A 1 77 ? 6.345 2.328 -14.583 1.00 79.69 77 LEU A N 1
ATOM 627 C CA . LEU A 1 77 ? 5.148 1.521 -14.370 1.00 79.69 77 LEU A CA 1
ATOM 628 C C . LEU A 1 77 ? 5.286 0.662 -13.103 1.00 79.69 77 LEU A C 1
ATOM 630 O O . LEU A 1 77 ? 4.374 0.659 -12.276 1.00 79.69 77 LEU A O 1
ATOM 634 N N . LEU A 1 78 ? 6.445 0.027 -12.894 1.00 78.69 78 LEU A N 1
ATOM 635 C CA . LEU A 1 78 ? 6.759 -0.743 -11.685 1.00 78.69 78 LEU A CA 1
ATOM 636 C C . LEU A 1 78 ? 6.716 0.133 -10.419 1.00 78.69 78 LEU A C 1
ATOM 638 O O . LEU A 1 78 ? 6.154 -0.259 -9.392 1.00 78.69 78 LEU A O 1
ATOM 642 N N . PHE A 1 79 ? 7.241 1.359 -10.500 1.00 82.19 79 PHE A N 1
ATOM 643 C CA . PHE A 1 79 ? 7.149 2.345 -9.423 1.00 82.19 79 PHE A CA 1
ATOM 644 C C . PHE A 1 79 ? 5.696 2.703 -9.096 1.00 82.19 79 PHE A C 1
ATOM 646 O O . PHE A 1 79 ? 5.316 2.696 -7.925 1.00 82.19 79 PHE A O 1
ATOM 653 N N . ILE A 1 80 ? 4.873 2.981 -10.114 1.00 82.56 80 ILE A N 1
ATOM 654 C CA . ILE A 1 80 ? 3.447 3.293 -9.943 1.00 82.56 80 ILE A CA 1
ATOM 655 C C . ILE A 1 80 ? 2.708 2.095 -9.336 1.00 82.56 80 ILE A C 1
ATOM 657 O O . ILE A 1 80 ? 1.936 2.280 -8.397 1.00 82.56 80 ILE A O 1
ATOM 661 N N . ARG A 1 81 ? 2.981 0.870 -9.805 1.00 82.12 81 ARG A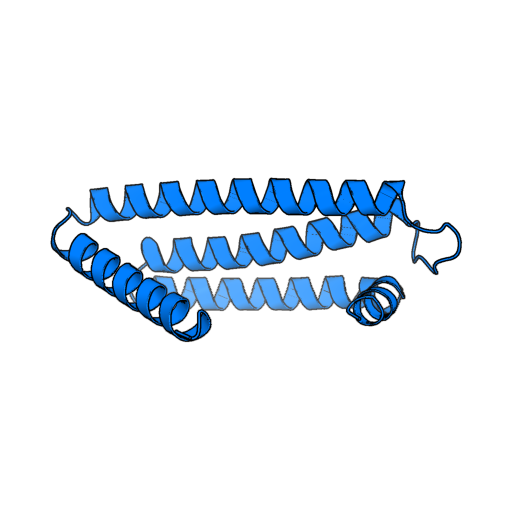 N 1
ATOM 662 C CA . ARG A 1 81 ? 2.408 -0.373 -9.263 1.00 82.12 81 ARG A CA 1
ATOM 663 C C . ARG A 1 81 ? 2.693 -0.499 -7.769 1.00 82.12 81 ARG A C 1
ATOM 665 O O . ARG A 1 81 ? 1.765 -0.650 -6.973 1.00 82.12 81 ARG A O 1
ATOM 672 N N . ASN A 1 82 ? 3.961 -0.370 -7.378 1.00 82.94 82 ASN A N 1
ATOM 673 C CA . ASN A 1 82 ? 4.357 -0.427 -5.974 1.00 82.94 82 ASN A CA 1
ATOM 674 C C . ASN A 1 82 ? 3.717 0.711 -5.168 1.00 82.94 82 ASN A C 1
ATOM 676 O O . ASN A 1 82 ? 3.203 0.473 -4.079 1.00 82.94 82 ASN A O 1
ATOM 680 N N . LEU A 1 83 ? 3.682 1.936 -5.698 1.00 86.25 83 LEU A N 1
ATOM 681 C CA . LEU A 1 83 ? 3.067 3.080 -5.022 1.00 86.25 83 LEU A CA 1
ATOM 682 C C . LEU A 1 83 ? 1.572 2.862 -4.764 1.00 86.25 83 LEU A C 1
ATOM 684 O O . LEU A 1 83 ? 1.097 3.183 -3.676 1.00 86.25 83 LEU A O 1
ATOM 688 N N . VAL A 1 84 ? 0.842 2.272 -5.712 1.00 85.69 84 VAL A N 1
ATOM 689 C CA . VAL A 1 84 ? -0.580 1.953 -5.531 1.00 85.69 84 VAL A CA 1
ATOM 690 C C . VAL A 1 84 ? -0.787 0.828 -4.517 1.00 85.69 84 VAL A C 1
ATOM 692 O O . VAL A 1 84 ? -1.696 0.931 -3.697 1.00 85.69 84 VAL A O 1
ATOM 695 N N . LEU A 1 85 ? 0.082 -0.188 -4.483 1.00 84.31 85 LEU A N 1
ATOM 696 C CA . LEU A 1 85 ? 0.082 -1.211 -3.427 1.00 84.31 85 LEU A CA 1
ATOM 697 C C . LEU A 1 85 ? 0.253 -0.589 -2.033 1.00 84.31 85 LEU A C 1
ATOM 699 O O . LEU A 1 85 ? -0.557 -0.829 -1.139 1.00 84.31 85 LEU A O 1
ATOM 703 N N . TYR A 1 86 ? 1.269 0.255 -1.843 1.00 85.56 86 TYR A N 1
ATOM 704 C CA . TYR A 1 86 ? 1.484 0.926 -0.557 1.00 85.56 86 TYR A CA 1
ATOM 705 C C . TYR A 1 86 ? 0.369 1.921 -0.218 1.00 85.56 86 TYR A C 1
ATOM 707 O O . TYR A 1 86 ? -0.013 2.034 0.946 1.00 85.56 86 TYR A O 1
ATOM 715 N N . GLY A 1 87 ? -0.189 2.600 -1.222 1.00 86.44 87 GLY A N 1
ATOM 716 C CA . GLY A 1 87 ? -1.371 3.445 -1.073 1.00 86.44 87 GLY A CA 1
ATOM 717 C C . GLY A 1 87 ? -2.587 2.652 -0.595 1.00 86.44 87 GLY A C 1
ATOM 718 O O . GLY A 1 87 ? -3.266 3.085 0.328 1.00 86.44 87 GLY A O 1
ATOM 719 N N . PHE A 1 88 ? -2.811 1.456 -1.140 1.00 89.00 88 PHE A N 1
ATOM 720 C CA . PHE A 1 88 ? -3.875 0.552 -0.705 1.00 89.00 88 PHE A CA 1
ATOM 721 C C . PHE A 1 88 ? -3.697 0.104 0.753 1.00 89.00 88 PHE A C 1
ATOM 723 O O . PHE A 1 88 ? -4.633 0.207 1.546 1.00 89.00 88 PHE A O 1
ATOM 730 N N . LEU A 1 89 ? -2.485 -0.312 1.137 1.00 87.31 89 LEU A N 1
ATOM 731 C CA . LEU A 1 89 ? -2.141 -0.638 2.529 1.00 87.31 89 LEU A CA 1
ATOM 732 C C . LEU A 1 89 ? -2.379 0.551 3.474 1.00 87.31 89 LEU A C 1
ATOM 734 O O . LEU A 1 89 ? -2.909 0.379 4.572 1.00 87.31 89 LEU A O 1
ATOM 738 N N . ALA A 1 90 ? -2.035 1.764 3.040 1.00 88.44 90 ALA A N 1
ATOM 739 C CA . ALA A 1 90 ? -2.306 2.977 3.799 1.00 88.44 90 ALA A CA 1
ATOM 740 C C . ALA A 1 90 ? -3.798 3.277 3.929 1.00 88.44 90 ALA A C 1
ATOM 742 O O . ALA A 1 90 ? -4.258 3.599 5.021 1.00 88.44 90 ALA A O 1
ATOM 743 N N . SER A 1 91 ? -4.571 3.141 2.854 1.00 88.88 91 SER A N 1
ATOM 744 C CA . SER A 1 91 ? -6.021 3.314 2.902 1.00 88.88 91 SER A CA 1
ATOM 745 C C . SER A 1 91 ? -6.677 2.317 3.852 1.00 88.88 91 SER A C 1
ATOM 747 O O . SER A 1 91 ? -7.522 2.725 4.643 1.00 88.88 91 SER A O 1
ATOM 749 N N . LEU A 1 92 ? -6.253 1.047 3.847 1.00 88.56 92 LEU A N 1
ATOM 750 C CA . LEU A 1 92 ? -6.725 0.057 4.821 1.00 88.56 92 LEU A CA 1
ATOM 751 C C . LEU A 1 92 ? -6.432 0.491 6.257 1.00 88.56 92 LEU A C 1
ATOM 753 O O . LEU A 1 92 ? -7.325 0.436 7.096 1.00 88.56 92 LEU A O 1
ATOM 757 N N . PHE A 1 93 ? -5.216 0.969 6.524 1.00 88.12 93 PHE A N 1
ATOM 758 C CA . PHE A 1 93 ? -4.846 1.501 7.833 1.00 88.12 93 PHE A CA 1
ATOM 759 C C . PHE A 1 93 ? -5.727 2.691 8.252 1.00 88.12 93 PHE A C 1
ATOM 761 O O . PHE A 1 93 ? -6.191 2.752 9.384 1.00 88.12 93 PHE A O 1
ATOM 768 N N . PHE A 1 94 ? -6.004 3.640 7.356 1.00 86.12 94 PHE A N 1
ATOM 769 C CA . PHE A 1 94 ? -6.867 4.774 7.696 1.00 86.12 94 PHE A CA 1
ATOM 770 C C . PHE A 1 94 ? -8.316 4.344 7.942 1.00 86.12 94 PHE A C 1
ATOM 772 O O . PHE A 1 94 ? -8.936 4.823 8.889 1.00 86.12 94 PHE A O 1
ATOM 779 N N . ILE A 1 95 ? -8.843 3.413 7.145 1.00 87.25 95 ILE A N 1
ATOM 780 C CA . ILE A 1 95 ? -10.198 2.889 7.335 1.00 87.25 95 ILE A CA 1
ATOM 781 C C . ILE A 1 95 ? -10.312 2.163 8.683 1.00 87.25 95 ILE A C 1
ATOM 783 O O . ILE A 1 95 ? -11.281 2.380 9.400 1.00 87.25 95 ILE A O 1
ATOM 787 N N . THR A 1 96 ? -9.319 1.357 9.073 1.00 83.81 96 THR A N 1
ATOM 788 C CA . THR A 1 96 ? -9.349 0.624 10.353 1.00 83.81 96 THR A CA 1
ATOM 789 C C . THR A 1 96 ? -9.180 1.528 11.573 1.00 83.81 96 THR A C 1
ATOM 791 O O . THR A 1 96 ? -9.694 1.213 12.643 1.00 83.81 96 THR A O 1
ATOM 794 N N . VAL A 1 97 ? -8.450 2.636 11.439 1.00 84.31 97 VAL A N 1
ATOM 795 C CA . VAL A 1 97 ? -8.157 3.547 12.554 1.00 84.31 97 VAL A CA 1
ATOM 796 C C . VAL A 1 97 ? -9.276 4.567 12.780 1.00 84.31 97 VAL A C 1
ATOM 798 O O . VAL A 1 97 ? -9.534 4.945 13.925 1.00 84.31 97 VAL A O 1
ATOM 801 N N . TYR A 1 98 ? -9.924 5.037 11.711 1.00 84.56 98 TYR A N 1
ATOM 802 C CA . TYR A 1 98 ? -10.879 6.149 11.776 1.00 84.56 98 TYR A CA 1
ATOM 803 C C . TYR A 1 98 ? -12.340 5.734 11.616 1.00 84.56 98 TYR A C 1
ATOM 805 O O . TYR A 1 98 ? -13.218 6.426 12.134 1.00 84.56 98 TYR A O 1
ATOM 813 N N . ASP A 1 99 ? -12.611 4.634 10.922 1.00 85.50 99 ASP A N 1
ATOM 814 C CA . ASP A 1 99 ? -13.965 4.167 10.646 1.00 85.50 99 ASP A CA 1
ATOM 815 C C . ASP A 1 99 ? -14.335 3.027 11.610 1.00 85.50 99 ASP A C 1
ATOM 817 O O . ASP A 1 99 ? -13.465 2.317 12.111 1.00 85.50 99 ASP A O 1
ATOM 821 N N . ASN A 1 100 ? -15.621 2.849 11.925 1.00 83.00 100 ASN A N 1
ATOM 822 C CA . ASN A 1 100 ? -16.058 1.808 12.864 1.00 83.00 100 ASN A CA 1
ATOM 823 C C . ASN A 1 100 ? -17.349 1.125 12.411 1.00 83.00 100 ASN A C 1
ATOM 825 O O . ASN A 1 100 ? -18.240 1.742 11.835 1.00 83.00 100 ASN A O 1
ATOM 829 N N . GLY A 1 101 ? -17.492 -0.157 12.751 1.00 82.88 101 GLY A N 1
ATOM 830 C CA . GLY A 1 101 ? -18.726 -0.903 12.510 1.00 82.88 101 GLY A CA 1
ATOM 831 C C . GLY A 1 101 ? -19.018 -1.088 11.020 1.00 82.88 101 GLY A C 1
ATOM 832 O O . GLY A 1 101 ? -18.141 -1.469 10.250 1.00 82.88 101 GLY A O 1
ATOM 833 N N . TYR A 1 102 ? -20.264 -0.859 10.605 1.00 82.56 102 TYR A N 1
ATOM 834 C CA . TYR A 1 102 ? -20.705 -1.160 9.239 1.00 82.56 102 TYR A CA 1
ATOM 835 C C . TYR A 1 102 ? -20.048 -0.277 8.169 1.00 82.56 102 TYR A C 1
ATOM 837 O O . TYR A 1 102 ? -19.757 -0.778 7.085 1.00 82.56 102 TYR A O 1
ATOM 845 N N . THR A 1 103 ? -19.775 1.001 8.454 1.00 82.81 103 THR A N 1
ATOM 846 C CA . THR A 1 103 ? -19.140 1.918 7.488 1.00 82.81 103 THR A CA 1
ATOM 847 C C . THR A 1 103 ? -17.733 1.459 7.130 1.00 82.81 103 THR A C 1
ATOM 849 O O . THR A 1 103 ? -17.407 1.390 5.950 1.00 82.81 103 THR A O 1
ATOM 852 N N . MET A 1 104 ? -16.962 0.996 8.118 1.00 87.69 104 MET A N 1
ATOM 853 C CA . MET A 1 104 ? -15.642 0.396 7.915 1.00 87.69 104 MET A CA 1
ATOM 854 C C . MET A 1 104 ? -15.695 -0.786 6.936 1.00 87.69 104 MET A C 1
ATOM 856 O O . MET A 1 104 ? -14.915 -0.842 5.986 1.00 87.69 104 MET A O 1
ATOM 860 N N . TRP A 1 105 ? -16.631 -1.721 7.130 1.00 85.56 105 TRP A N 1
ATOM 861 C CA . TRP A 1 105 ? -16.762 -2.899 6.264 1.00 85.56 105 TRP A CA 1
ATOM 862 C C . TRP A 1 105 ? -17.146 -2.533 4.830 1.00 85.56 105 TRP A C 1
ATOM 864 O O . TRP A 1 105 ? -16.563 -3.072 3.889 1.00 85.56 105 TRP A O 1
ATOM 874 N N . PHE A 1 106 ? -18.078 -1.593 4.649 1.00 87.31 106 PHE A N 1
ATOM 875 C CA . PHE A 1 106 ? -18.437 -1.093 3.320 1.00 87.31 106 PHE A CA 1
ATOM 876 C C . PHE A 1 106 ? -17.266 -0.371 2.643 1.00 87.31 106 PHE A C 1
ATOM 878 O O . PHE A 1 106 ? -17.009 -0.613 1.464 1.00 87.31 106 PHE A O 1
ATOM 885 N N . SER A 1 107 ? -16.523 0.453 3.387 1.00 87.38 107 SER A N 1
ATOM 886 C CA . SER A 1 107 ? -15.327 1.148 2.904 1.00 87.38 107 SER A CA 1
ATOM 887 C C . SER A 1 107 ? -14.242 0.162 2.456 1.00 87.38 107 SER A C 1
ATOM 889 O O . SER A 1 107 ? -13.691 0.318 1.367 1.00 87.38 107 SER A O 1
ATOM 891 N N . ILE A 1 108 ? -13.973 -0.893 3.238 1.00 89.44 108 ILE A N 1
ATOM 892 C CA . ILE A 1 108 ? -13.019 -1.953 2.865 1.00 89.44 108 ILE A CA 1
ATOM 893 C C . ILE A 1 108 ? -13.490 -2.684 1.607 1.00 89.44 108 ILE A C 1
ATOM 895 O O . ILE A 1 108 ? -12.701 -2.893 0.689 1.00 89.44 108 ILE A O 1
ATOM 899 N N . LEU A 1 109 ? -14.769 -3.056 1.535 1.00 89.56 109 LEU A N 1
ATOM 900 C CA . LEU A 1 109 ? -15.308 -3.793 0.394 1.00 89.56 109 LEU A CA 1
ATOM 901 C C . LEU A 1 109 ? -15.218 -2.969 -0.898 1.00 89.56 109 LEU A C 1
ATOM 903 O O . LEU A 1 109 ? -14.760 -3.478 -1.921 1.00 89.56 109 LEU A O 1
ATOM 907 N N . ALA A 1 110 ? -15.571 -1.683 -0.840 1.00 89.56 110 ALA A N 1
ATOM 908 C CA . ALA A 1 110 ? -15.403 -0.764 -1.960 1.00 89.56 110 ALA A CA 1
ATOM 909 C C . ALA A 1 110 ? -13.924 -0.631 -2.365 1.00 89.56 110 ALA A C 1
ATOM 911 O O . ALA A 1 110 ? -13.598 -0.747 -3.547 1.00 89.56 110 ALA A O 1
ATOM 912 N N . LEU A 1 111 ? -13.023 -0.454 -1.393 1.00 91.12 111 LEU A N 1
ATOM 913 C CA . LEU A 1 111 ? -11.582 -0.344 -1.625 1.00 91.12 111 LEU A CA 1
ATOM 914 C C . LEU A 1 111 ? -11.020 -1.585 -2.337 1.00 91.12 111 LEU A C 1
ATOM 916 O O . LEU A 1 111 ? -10.276 -1.455 -3.308 1.00 91.12 111 LEU A O 1
ATOM 920 N N . VAL A 1 112 ? -11.393 -2.785 -1.885 1.00 89.75 112 VAL A N 1
ATOM 921 C CA . VAL A 1 112 ? -10.942 -4.056 -2.472 1.00 89.75 112 VAL A CA 1
ATOM 922 C C . VAL A 1 112 ? -11.417 -4.191 -3.918 1.00 89.75 112 VAL A C 1
ATOM 924 O O . VAL A 1 112 ? -10.625 -4.565 -4.780 1.00 89.75 112 VAL A O 1
ATOM 927 N N . ILE A 1 113 ? -12.670 -3.834 -4.217 1.00 90.44 113 ILE A N 1
ATOM 928 C CA . ILE A 1 113 ? -13.197 -3.869 -5.591 1.00 90.44 113 ILE A CA 1
ATOM 929 C C . ILE A 1 113 ? -12.399 -2.930 -6.504 1.00 90.44 113 ILE A C 1
ATOM 931 O O . ILE A 1 113 ? -11.977 -3.338 -7.588 1.00 90.44 113 ILE A O 1
ATOM 935 N N . PHE A 1 114 ? -12.150 -1.694 -6.060 1.00 88.62 114 PHE A N 1
ATOM 936 C CA . PHE A 1 114 ? -11.332 -0.738 -6.812 1.00 88.62 114 PHE A CA 1
ATOM 937 C C . PHE A 1 114 ? -9.911 -1.254 -7.046 1.00 88.62 114 PHE A C 1
ATOM 939 O O . PHE A 1 114 ? -9.374 -1.111 -8.145 1.00 88.62 114 PHE A O 1
ATOM 946 N N . PHE A 1 115 ? -9.316 -1.885 -6.037 1.00 87.94 115 PHE A N 1
ATOM 947 C CA . PHE A 1 115 ? -7.972 -2.433 -6.138 1.00 87.94 115 PHE A CA 1
ATOM 948 C C . PHE A 1 115 ? -7.893 -3.597 -7.133 1.00 87.94 115 PHE A C 1
ATOM 950 O O . PHE A 1 115 ? -6.997 -3.628 -7.972 1.00 87.94 115 PHE A O 1
ATOM 957 N N . ILE A 1 116 ? -8.868 -4.510 -7.117 1.00 87.06 116 ILE A N 1
ATOM 958 C CA . ILE A 1 116 ? -8.944 -5.617 -8.083 1.00 87.06 116 ILE A CA 1
ATOM 959 C C . ILE A 1 116 ? -9.076 -5.082 -9.513 1.00 87.06 116 ILE A C 1
ATOM 961 O O . ILE A 1 116 ? -8.346 -5.520 -10.401 1.00 87.06 116 ILE A O 1
ATOM 965 N N . LEU A 1 117 ? -9.961 -4.106 -9.741 1.00 86.50 117 LEU A N 1
ATOM 966 C CA . LEU A 1 117 ? -10.107 -3.448 -11.046 1.00 86.50 117 LEU A CA 1
ATOM 967 C C . LEU A 1 117 ? -8.784 -2.845 -11.524 1.00 86.50 117 LEU A C 1
ATOM 969 O O . LEU A 1 117 ? -8.413 -3.003 -12.686 1.00 86.50 117 LEU A O 1
ATOM 973 N N . PHE A 1 118 ? -8.053 -2.193 -10.623 1.00 84.38 118 PHE A N 1
ATOM 974 C CA . PHE A 1 118 ? -6.755 -1.612 -10.931 1.00 84.38 118 PHE A CA 1
ATOM 975 C C . PHE A 1 118 ? -5.709 -2.674 -11.312 1.00 84.38 118 PHE A C 1
ATOM 977 O O . PHE A 1 118 ? -5.020 -2.517 -12.320 1.00 84.38 118 PHE A O 1
ATOM 984 N N . ILE A 1 119 ? -5.632 -3.786 -10.574 1.00 82.75 119 ILE A N 1
ATOM 985 C CA . ILE A 1 119 ? -4.727 -4.905 -10.885 1.00 82.75 119 ILE A CA 1
ATOM 986 C C . ILE A 1 119 ? -5.068 -5.548 -12.235 1.00 82.75 119 ILE A C 1
ATOM 988 O O . ILE A 1 119 ? -4.167 -5.859 -13.012 1.00 82.75 119 ILE A O 1
ATOM 992 N N . ILE A 1 120 ? -6.351 -5.699 -12.571 1.00 84.38 120 ILE A N 1
ATOM 993 C CA . ILE A 1 120 ? -6.772 -6.206 -13.889 1.00 84.38 120 ILE A CA 1
ATOM 994 C C . ILE A 1 120 ? -6.288 -5.280 -15.015 1.00 84.38 120 ILE A C 1
ATOM 996 O O . ILE A 1 120 ? -5.898 -5.746 -16.085 1.00 84.38 120 ILE A O 1
ATOM 1000 N N . VAL A 1 121 ? -6.307 -3.964 -14.796 1.00 79.88 121 VAL A N 1
ATOM 1001 C CA . VAL A 1 121 ? -5.792 -3.008 -15.780 1.00 79.88 121 VAL A CA 1
ATOM 1002 C C . VAL A 1 121 ? -4.274 -3.128 -15.904 1.00 79.88 121 VAL A C 1
ATOM 1004 O O . VAL A 1 121 ? -3.793 -3.238 -17.027 1.00 79.88 121 VAL A O 1
ATOM 1007 N N . ILE A 1 122 ? -3.530 -3.160 -14.791 1.00 74.81 122 ILE A N 1
ATOM 1008 C CA . ILE A 1 122 ? -2.061 -3.289 -14.814 1.00 74.81 122 ILE A CA 1
ATOM 1009 C C . ILE A 1 122 ? -1.617 -4.605 -15.450 1.00 74.81 122 ILE A C 1
ATOM 1011 O O . ILE A 1 122 ? -0.781 -4.575 -16.348 1.00 74.81 122 ILE A O 1
ATOM 1015 N N . SER A 1 123 ? -2.202 -5.733 -15.049 1.00 71.75 123 SER A N 1
ATOM 1016 C CA . SER A 1 123 ? -1.827 -7.059 -15.565 1.00 71.75 123 SER A CA 1
ATOM 1017 C C . SER A 1 123 ? -1.926 -7.151 -17.092 1.00 71.75 123 SER A C 1
ATOM 1019 O O . SER A 1 123 ? -1.101 -7.801 -17.721 1.00 71.75 123 SER A O 1
ATOM 1021 N N . LYS A 1 124 ? -2.856 -6.424 -17.729 1.00 70.81 124 LYS A N 1
ATOM 1022 C CA . LYS A 1 124 ? -2.935 -6.336 -19.201 1.00 70.81 124 LYS A CA 1
ATOM 1023 C C . LYS A 1 124 ? -1.769 -5.597 -19.862 1.00 70.81 124 LYS A C 1
ATOM 1025 O O . LYS A 1 124 ? -1.501 -5.837 -21.040 1.00 70.81 124 LYS A O 1
ATOM 1030 N N . PHE A 1 125 ? -1.142 -4.654 -19.164 1.00 65.31 125 PHE A N 1
ATOM 1031 C CA . PHE A 1 125 ? 0.078 -3.989 -19.633 1.00 65.31 125 PHE A CA 1
ATOM 1032 C C . PHE A 1 125 ? 1.318 -4.841 -19.349 1.00 65.31 125 PHE A C 1
ATOM 1034 O O . PHE A 1 125 ? 2.272 -4.813 -20.118 1.00 65.31 125 PHE A O 1
ATOM 1041 N N . GLU A 1 126 ? 1.264 -5.609 -18.268 1.00 60.84 126 GLU A N 1
ATOM 1042 C CA . GLU A 1 126 ? 2.356 -6.402 -17.716 1.00 60.84 126 GLU A CA 1
ATOM 1043 C C . GLU A 1 126 ? 2.588 -7.723 -18.463 1.00 60.84 126 GLU A C 1
ATOM 1045 O O . GLU A 1 126 ? 3.731 -8.087 -18.711 1.00 60.84 126 GLU A O 1
ATOM 1050 N N . ASP A 1 127 ? 1.523 -8.362 -18.962 1.00 59.09 127 ASP A N 1
ATOM 1051 C CA . ASP A 1 127 ? 1.565 -9.553 -19.840 1.00 59.09 127 ASP A CA 1
ATOM 1052 C C . ASP A 1 127 ? 2.286 -9.295 -21.184 1.00 59.09 127 ASP A C 1
ATOM 1054 O O . ASP A 1 127 ? 2.418 -10.163 -22.043 1.00 59.09 127 ASP A O 1
ATOM 1058 N N . LYS A 1 128 ? 2.739 -8.056 -21.400 1.00 54.56 128 LYS A N 1
ATOM 1059 C CA . LYS A 1 128 ? 3.490 -7.629 -22.578 1.00 54.56 128 LYS A CA 1
ATOM 1060 C C . LYS A 1 128 ? 4.927 -7.185 -22.263 1.00 54.56 128 LYS A C 1
ATOM 1062 O O . LYS A 1 128 ? 5.631 -6.776 -23.186 1.00 54.56 128 LYS A O 1
ATOM 1067 N N . THR A 1 129 ? 5.363 -7.267 -21.002 1.00 53.12 129 THR A N 1
ATOM 1068 C CA . THR A 1 129 ? 6.727 -6.951 -20.534 1.00 53.12 129 THR A CA 1
ATOM 1069 C C . THR A 1 129 ? 7.388 -8.159 -19.867 1.00 53.12 129 THR A C 1
ATOM 1071 O O . THR A 1 129 ? 6.858 -8.675 -18.891 1.00 53.12 129 THR A O 1
ATOM 1074 N N . ASP A 1 130 ? 8.607 -8.525 -20.274 1.00 54.03 130 ASP A N 1
ATOM 1075 C CA . ASP A 1 130 ? 9.396 -9.599 -19.630 1.00 54.03 130 ASP A CA 1
ATOM 1076 C C . ASP A 1 130 ? 10.198 -9.150 -18.390 1.00 54.03 130 ASP A C 1
ATOM 1078 O O . ASP A 1 130 ? 10.992 -9.907 -17.832 1.00 54.03 130 ASP A O 1
ATOM 1082 N N . ILE A 1 131 ? 10.005 -7.918 -17.918 1.00 53.25 131 ILE A N 1
ATOM 1083 C CA . ILE A 1 131 ? 10.791 -7.336 -16.813 1.00 53.25 131 ILE A CA 1
ATOM 1084 C C . ILE A 1 131 ? 10.588 -8.091 -15.492 1.00 53.25 131 ILE A C 1
ATOM 1086 O O . ILE A 1 131 ? 11.511 -8.180 -14.690 1.00 53.25 131 ILE A O 1
ATOM 1090 N N . ILE A 1 132 ? 9.421 -8.704 -15.294 1.00 52.09 132 ILE A N 1
ATOM 1091 C CA . ILE A 1 132 ? 9.109 -9.468 -14.076 1.00 52.09 132 ILE A CA 1
ATOM 1092 C C . ILE A 1 132 ? 9.749 -10.855 -14.103 1.00 52.09 132 ILE A C 1
ATOM 1094 O O . ILE A 1 132 ? 10.276 -11.296 -13.087 1.00 52.09 132 ILE A O 1
ATOM 1098 N N . ASN A 1 133 ? 9.792 -11.504 -15.272 1.00 47.28 133 ASN A N 1
ATOM 1099 C CA . ASN A 1 133 ? 10.451 -12.803 -15.440 1.00 47.28 133 ASN A CA 1
ATOM 1100 C C . ASN A 1 133 ? 11.978 -12.718 -15.249 1.00 47.28 133 ASN A C 1
ATOM 1102 O O . ASN A 1 133 ? 12.607 -13.705 -14.873 1.00 47.28 133 ASN A O 1
ATOM 1106 N N . ASN A 1 134 ? 12.588 -11.552 -15.494 1.00 47.00 134 ASN A N 1
ATOM 1107 C CA . ASN A 1 134 ? 14.008 -11.329 -15.204 1.00 47.00 134 ASN A CA 1
ATOM 1108 C C . ASN A 1 134 ? 14.275 -10.899 -13.750 1.00 47.00 134 ASN A C 1
ATOM 1110 O O . ASN A 1 134 ? 15.347 -11.200 -13.234 1.00 47.00 134 ASN A O 1
ATOM 1114 N N . GLU A 1 135 ? 13.324 -10.254 -13.063 1.00 48.66 135 GLU A N 1
ATOM 1115 C CA . GLU A 1 135 ? 13.445 -9.938 -11.627 1.00 48.66 135 GLU A CA 1
ATOM 1116 C C . GLU A 1 135 ? 13.481 -11.211 -10.754 1.00 48.66 135 GLU A C 1
ATOM 1118 O O . GLU A 1 135 ? 14.238 -11.253 -9.784 1.00 48.66 135 GLU A O 1
ATOM 1123 N N . GLU A 1 136 ? 12.748 -12.273 -11.118 1.00 43.84 136 GLU A N 1
ATOM 1124 C CA . GLU A 1 136 ? 12.761 -13.562 -10.392 1.00 43.84 136 GLU A CA 1
ATOM 1125 C C . GLU A 1 136 ? 14.059 -14.375 -10.573 1.00 43.84 136 GLU A C 1
ATOM 1127 O O . GLU A 1 136 ? 14.388 -15.203 -9.727 1.00 43.84 136 GLU A O 1
ATOM 1132 N N . ASN A 1 137 ? 14.840 -14.117 -11.628 1.00 38.28 137 ASN A N 1
ATOM 1133 C CA . ASN A 1 137 ? 16.111 -14.812 -11.893 1.00 38.28 137 ASN A CA 1
ATOM 1134 C C . ASN A 1 137 ? 17.346 -14.117 -11.287 1.00 38.28 137 ASN A C 1
ATOM 1136 O O . ASN A 1 137 ? 18.463 -14.609 -11.438 1.00 38.28 137 ASN A O 1
ATOM 1140 N N . HIS A 1 138 ? 17.177 -12.978 -10.609 1.00 39.88 138 HIS A N 1
ATOM 1141 C CA . HIS A 1 138 ? 18.273 -12.237 -9.969 1.00 39.88 138 HIS A CA 1
ATOM 1142 C C . HIS A 1 138 ? 18.253 -12.304 -8.431 1.00 39.88 138 HIS A C 1
ATOM 1144 O O . HIS A 1 138 ? 18.992 -11.572 -7.773 1.00 39.88 138 HIS A O 1
ATOM 1150 N N . THR A 1 139 ? 17.445 -13.200 -7.855 1.00 35.03 139 THR A N 1
ATOM 1151 C CA . THR A 1 139 ? 17.423 -13.528 -6.416 1.00 35.03 139 THR A CA 1
ATOM 1152 C C . THR A 1 139 ? 18.249 -14.768 -6.036 1.00 35.03 139 THR A C 1
ATOM 1154 O O . THR A 1 139 ? 17.887 -15.453 -5.080 1.00 35.03 139 THR A O 1
ATOM 1157 N N . ASP A 1 140 ? 19.361 -15.020 -6.733 1.00 34.84 140 ASP A N 1
ATOM 1158 C CA . ASP A 1 140 ? 20.415 -15.960 -6.304 1.00 34.84 140 ASP A CA 1
ATOM 1159 C C . ASP A 1 140 ? 21.644 -15.217 -5.746 1.00 34.84 140 ASP A C 1
ATOM 1161 O O . ASP A 1 140 ? 22.145 -14.283 -6.421 1.00 34.84 140 ASP A O 1
#

Radius of gyration: 19.77 Å; Cα contacts (8 Å, |Δi|>4): 49; chains: 1; bounding box: 46×30×53 Å

Organism: Staphylococcus xylosus (NCBI:txid1288)

pLDDT: mean 72.57, std 15.23, range [34.84, 91.12]

Mean predicted aligned error: 13.17 Å

Sequence (140 aa):
MKNPEANNNFTLVVSSITFAILSDIVDKQIYTKILTAIMILVLIFVIIRNLKFTLYHIKNENPNIQTFISVKIDYWLLFIRNLVLYGFLASLFFITVYDNGYTMWFSILALVIFFILFIIVISKFEDKTDIINNEENHTD